Protein AF-A0A2H9QUA8-F1 (afdb_monomer)

Foldseek 3Di:
DDDDPDDDPDDDDADDDDPVVVVVQCVVQVVDPVSGDPNRDRDDPPDPVPPDDDDPVVVVVVVVWDPDPPDTPVVVVVVVVCCVVPVDPDDDDD

Secondary structure (DSSP, 8-state):
-PPPSS------------HHHHHHHHHHTTT-GGGS-GGG-SS--S-STT-PPPPHHHHHHHTT----SSS-HHHHHHHHHHHHHH--S-----

Sequence (94 aa):
MKAEAYRIKVVEPVKLTTKEERKKLIKKAGYNPFLLKAEDVYIDLLSDSGTGAMSQNQWAGMMLGDESYAGSKNFYNFESAVKDITGFKYVLPV

Radius of gyration: 19.86 Å; Cα contacts (8 Å, |Δi|>4): 40; chains: 1; bounding box: 39×36×51 Å

Structure (mmCIF, N/CA/C/O backbone):
data_AF-A0A2H9QUA8-F1
#
_entry.id   AF-A0A2H9QUA8-F1
#
loop_
_atom_site.group_PDB
_atom_site.id
_atom_site.type_symbol
_atom_site.label_atom_id
_atom_site.label_alt_id
_atom_site.label_comp_id
_atom_site.label_asym_id
_atom_site.label_entity_id
_atom_site.label_seq_id
_atom_site.pdbx_PDB_ins_code
_atom_site.Cartn_x
_atom_site.Cartn_y
_atom_site.Cartn_z
_atom_site.occupancy
_atom_site.B_iso_or_equiv
_atom_site.auth_seq_id
_atom_site.auth_comp_id
_atom_site.auth_asym_id
_atom_site.auth_atom_id
_atom_site.pdbx_PDB_model_num
ATOM 1 N N . MET A 1 1 ? -12.733 -23.207 -2.922 1.00 72.31 1 MET A N 1
ATOM 2 C CA . MET A 1 1 ? -11.773 -22.131 -2.588 1.00 72.31 1 MET A CA 1
ATOM 3 C C . MET A 1 1 ? -10.403 -22.541 -3.099 1.00 72.31 1 MET A C 1
ATOM 5 O O . MET A 1 1 ? -10.065 -23.709 -2.954 1.00 72.31 1 MET A O 1
ATOM 9 N N . LYS A 1 2 ? -9.665 -21.635 -3.747 1.00 93.12 2 LYS A N 1
ATOM 10 C CA . LYS A 1 2 ? -8.250 -21.851 -4.089 1.00 93.12 2 LYS A CA 1
ATOM 11 C C . LYS A 1 2 ? -7.400 -21.225 -2.986 1.00 93.12 2 LYS A C 1
ATOM 13 O O . LYS A 1 2 ? -7.795 -20.190 -2.462 1.00 93.12 2 LYS A O 1
ATOM 18 N N . ALA A 1 3 ? -6.284 -21.862 -2.649 1.00 96.38 3 ALA A N 1
ATOM 19 C CA . ALA A 1 3 ? -5.287 -21.264 -1.770 1.00 96.38 3 ALA A CA 1
ATOM 20 C C . ALA A 1 3 ? -4.630 -20.050 -2.447 1.00 96.38 3 ALA A C 1
ATOM 22 O O . ALA A 1 3 ? -4.613 -19.951 -3.681 1.00 96.38 3 ALA A O 1
ATOM 23 N N . GLU A 1 4 ? -4.083 -19.149 -1.642 1.00 97.38 4 GLU A N 1
ATOM 24 C CA . GLU A 1 4 ? -3.300 -18.009 -2.094 1.00 97.38 4 GLU A CA 1
ATOM 25 C C . GLU A 1 4 ? -2.084 -18.480 -2.905 1.00 97.38 4 GLU A C 1
ATOM 27 O O . GLU A 1 4 ? -1.371 -19.410 -2.525 1.00 97.38 4 GLU A O 1
ATOM 32 N N . ALA A 1 5 ? -1.806 -17.810 -4.025 1.00 97.44 5 ALA A N 1
ATOM 33 C CA . ALA A 1 5 ? -0.649 -18.104 -4.877 1.00 97.44 5 ALA A CA 1
ATOM 34 C C . ALA A 1 5 ? 0.660 -17.484 -4.337 1.00 97.44 5 ALA A C 1
ATOM 36 O O . ALA A 1 5 ? 1.550 -17.110 -5.099 1.00 97.44 5 ALA A O 1
ATOM 37 N N . TYR A 1 6 ? 0.766 -17.334 -3.017 1.00 97.12 6 TYR A N 1
ATOM 38 C CA . TYR A 1 6 ? 1.921 -16.804 -2.302 1.00 97.12 6 TYR A CA 1
ATOM 39 C C . TYR A 1 6 ? 1.929 -17.329 -0.861 1.00 97.12 6 TYR A C 1
ATOM 41 O O . TYR A 1 6 ? 0.950 -17.885 -0.372 1.00 97.12 6 TYR A O 1
ATOM 49 N N . ARG A 1 7 ? 3.050 -17.134 -0.163 1.00 97.56 7 ARG A N 1
ATOM 50 C CA . ARG A 1 7 ? 3.190 -17.423 1.270 1.00 97.56 7 ARG A CA 1
ATOM 51 C C . ARG A 1 7 ? 3.637 -16.174 2.017 1.00 97.56 7 ARG A C 1
ATOM 53 O O . ARG A 1 7 ? 4.357 -15.348 1.456 1.00 97.56 7 ARG A O 1
ATOM 60 N N . ILE A 1 8 ? 3.251 -16.069 3.283 1.00 98.50 8 ILE A N 1
ATOM 61 C CA . ILE A 1 8 ? 3.655 -14.968 4.163 1.00 98.50 8 ILE A CA 1
ATOM 62 C C . ILE A 1 8 ? 5.177 -15.019 4.370 1.00 98.50 8 ILE A C 1
ATOM 64 O O . ILE A 1 8 ? 5.726 -16.060 4.733 1.00 98.50 8 ILE A O 1
ATOM 68 N N . LYS A 1 9 ? 5.859 -13.896 4.121 1.00 98.38 9 LYS A N 1
ATOM 69 C CA . LYS A 1 9 ? 7.307 -13.732 4.352 1.00 98.38 9 LYS A CA 1
ATOM 70 C C . LYS A 1 9 ? 7.604 -12.928 5.620 1.00 98.38 9 LYS A C 1
ATOM 72 O O . LYS A 1 9 ? 8.545 -13.258 6.333 1.00 98.38 9 LYS A O 1
ATOM 77 N N . VAL A 1 10 ? 6.814 -11.886 5.866 1.00 97.88 10 VAL A N 1
ATOM 78 C CA . VAL A 1 10 ? 6.887 -10.970 7.012 1.00 97.88 10 VAL A CA 1
ATOM 79 C C . VAL A 1 10 ? 5.453 -10.692 7.468 1.00 97.88 10 VAL A C 1
ATOM 81 O O . VAL A 1 10 ? 4.539 -10.731 6.644 1.00 97.88 10 VAL A O 1
ATOM 84 N N . VAL A 1 11 ? 5.262 -10.439 8.763 1.00 98.19 11 VAL A N 1
ATOM 85 C CA . VAL A 1 11 ? 3.980 -10.034 9.356 1.00 98.19 11 VAL A CA 1
ATOM 86 C C . VAL A 1 1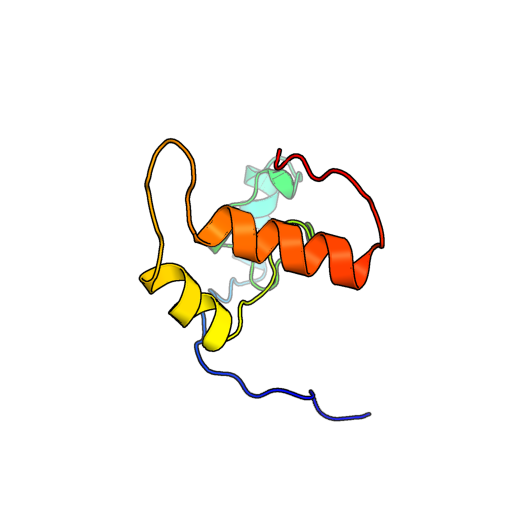1 ? 4.121 -8.679 10.039 1.00 98.19 11 VAL A C 1
ATOM 88 O O . VAL A 1 11 ? 5.177 -8.377 10.593 1.00 98.19 11 VAL A O 1
ATOM 91 N N . GLU A 1 12 ? 3.044 -7.899 10.035 1.00 98.00 12 GLU A N 1
ATOM 92 C CA . GLU A 1 12 ? 2.896 -6.699 10.857 1.00 98.00 12 GLU A CA 1
ATOM 93 C C . GLU A 1 12 ? 1.977 -7.027 12.049 1.00 98.00 12 GLU A C 1
ATOM 95 O O . GLU A 1 12 ? 0.872 -7.540 11.842 1.00 98.00 12 GLU A O 1
ATOM 100 N N . PRO A 1 13 ? 2.415 -6.817 13.304 1.00 96.94 13 PRO A N 1
ATOM 101 C CA . PRO A 1 13 ? 1.569 -7.048 14.469 1.00 96.94 13 PRO A CA 1
ATOM 102 C C . PRO A 1 13 ? 0.357 -6.112 14.491 1.00 96.94 13 PRO A C 1
ATOM 104 O O . PRO A 1 13 ? 0.494 -4.908 14.303 1.00 96.94 13 PRO A O 1
ATOM 107 N N . VAL A 1 14 ? -0.816 -6.654 14.823 1.00 96.75 14 VAL A N 1
ATOM 108 C CA . VAL A 1 14 ? -2.053 -5.877 14.998 1.00 96.75 14 VAL A CA 1
ATOM 109 C C . VAL A 1 14 ? -2.592 -6.010 16.418 1.00 96.75 14 VAL A C 1
ATOM 111 O O . VAL A 1 14 ? -2.461 -7.053 17.065 1.00 96.75 14 VAL A O 1
ATOM 114 N N . LYS A 1 15 ? -3.233 -4.949 16.910 1.00 95.00 15 LYS A N 1
ATOM 115 C CA . LYS A 1 15 ? -3.859 -4.916 18.235 1.00 95.00 15 LYS A CA 1
ATOM 116 C C . LYS A 1 15 ? -5.305 -5.399 18.153 1.00 95.00 15 LYS A C 1
ATOM 118 O O . LYS A 1 15 ? -6.120 -4.851 17.414 1.00 95.00 15 LYS A O 1
ATOM 123 N N . LEU A 1 16 ? -5.660 -6.380 18.980 1.00 96.56 16 LEU A N 1
ATOM 124 C CA . LEU A 1 16 ? -7.050 -6.802 19.134 1.00 96.56 16 LEU A CA 1
ATOM 125 C C . LEU A 1 16 ? -7.742 -5.947 20.203 1.00 96.56 16 LEU A C 1
ATOM 127 O O . LEU A 1 16 ? -7.633 -6.214 21.397 1.00 96.56 16 LEU A O 1
ATOM 131 N N . THR A 1 17 ? -8.467 -4.914 19.775 1.00 96.50 17 THR A N 1
ATOM 132 C CA . THR A 1 17 ? -9.286 -4.102 20.684 1.00 96.50 17 THR A CA 1
ATOM 133 C C . THR A 1 17 ? -10.535 -4.856 21.140 1.00 96.50 17 THR A C 1
ATOM 135 O O . THR A 1 17 ? -11.137 -5.648 20.407 1.00 96.50 17 THR A O 1
ATOM 138 N N . THR A 1 18 ? -10.989 -4.578 2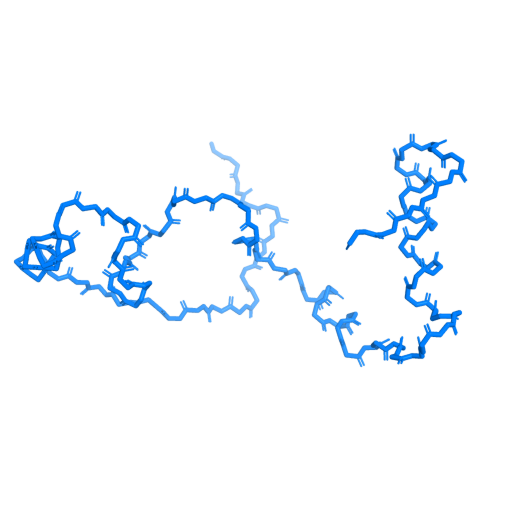2.355 1.00 98.31 18 THR A N 1
ATOM 139 C CA . THR A 1 18 ? -12.292 -5.017 22.858 1.00 98.31 18 THR A CA 1
ATOM 140 C C . THR A 1 18 ? -13.420 -4.178 22.255 1.00 98.31 18 THR A C 1
ATOM 142 O O . THR A 1 18 ? -13.231 -3.057 21.777 1.00 98.31 18 THR A O 1
ATOM 145 N N . LYS A 1 19 ? -14.652 -4.697 22.308 1.00 98.31 19 LYS A N 1
ATOM 146 C CA . LYS A 1 19 ? -15.841 -3.958 21.852 1.00 98.31 19 LYS A CA 1
ATOM 147 C C . LYS A 1 19 ? -16.021 -2.625 22.592 1.00 98.31 19 LYS A C 1
ATOM 149 O O . LYS A 1 19 ? -16.411 -1.639 21.971 1.00 98.31 19 LYS A O 1
ATOM 154 N N . GLU A 1 20 ? -15.736 -2.588 23.893 1.00 98.50 20 GLU A N 1
ATOM 155 C CA . GLU A 1 20 ? -15.893 -1.378 24.709 1.00 98.50 20 GLU A CA 1
ATOM 156 C C . GLU A 1 20 ? -14.831 -0.319 24.398 1.00 98.50 20 GLU A C 1
ATOM 158 O O . GLU A 1 20 ? -15.157 0.867 24.322 1.00 98.50 20 GLU A O 1
ATOM 163 N N . GLU A 1 21 ? -13.587 -0.722 24.131 1.00 98.38 21 GLU A N 1
ATOM 164 C CA . GLU A 1 21 ? -12.557 0.196 23.630 1.00 98.38 21 GLU A CA 1
ATOM 165 C C . GLU A 1 21 ? -12.967 0.794 22.287 1.00 98.38 21 GLU A C 1
ATOM 167 O O . GLU A 1 21 ? -12.969 2.017 22.146 1.00 98.38 21 GLU A O 1
ATOM 172 N N . ARG A 1 22 ? -13.423 -0.034 21.334 1.00 98.50 22 ARG A N 1
ATOM 173 C CA . ARG A 1 22 ? -13.873 0.455 20.020 1.00 98.50 22 ARG A CA 1
ATOM 174 C C . ARG A 1 22 ? -14.996 1.483 20.127 1.00 98.50 22 ARG A C 1
ATOM 176 O O . ARG A 1 22 ? -14.940 2.498 19.441 1.00 98.50 22 ARG A O 1
ATOM 183 N N . LYS A 1 23 ? -15.979 1.278 21.014 1.00 98.62 23 LYS A N 1
ATOM 184 C CA . LYS A 1 23 ? -17.054 2.259 21.269 1.00 98.62 23 LYS A CA 1
ATOM 185 C C . LYS A 1 23 ? -16.513 3.605 21.763 1.00 98.62 23 LYS A C 1
ATOM 187 O O . LYS A 1 23 ? -16.977 4.652 21.315 1.00 98.62 23 LYS A O 1
ATOM 192 N N . LYS A 1 24 ? -15.544 3.597 22.686 1.00 98.69 24 LYS A N 1
ATOM 193 C CA . LYS A 1 24 ? -14.917 4.829 23.199 1.00 98.69 24 LYS A CA 1
ATOM 194 C C . LYS A 1 24 ? -14.116 5.538 22.109 1.00 98.69 24 LYS A C 1
ATOM 196 O O . LYS A 1 24 ? -14.230 6.753 21.970 1.00 98.69 24 LYS A O 1
ATOM 201 N N . LEU A 1 25 ? -13.351 4.776 21.330 1.00 98.44 25 LEU A N 1
ATOM 202 C CA . LEU A 1 25 ? -12.517 5.281 20.242 1.00 98.44 25 LEU A CA 1
ATOM 203 C C . LEU A 1 25 ? -13.357 5.933 19.141 1.00 98.44 25 LEU A C 1
ATOM 205 O O . LEU A 1 25 ? -13.109 7.088 18.805 1.00 98.44 25 LEU A O 1
ATOM 209 N N . ILE A 1 26 ? -14.403 5.260 18.650 1.00 98.56 26 ILE A N 1
ATOM 210 C CA . ILE A 1 26 ? -15.251 5.820 17.587 1.00 98.56 26 ILE A CA 1
ATOM 211 C C . ILE A 1 26 ? -16.027 7.053 18.061 1.00 98.56 26 ILE A C 1
ATOM 213 O O . ILE A 1 26 ? -16.163 8.016 17.314 1.00 98.56 26 ILE A O 1
ATOM 217 N N . LYS A 1 27 ? -16.460 7.085 19.330 1.00 98.69 27 LYS A N 1
ATOM 218 C CA . LYS A 1 27 ? -17.080 8.279 19.920 1.00 98.69 27 LYS A CA 1
ATOM 219 C C . LYS A 1 27 ? -16.088 9.444 20.000 1.00 98.69 27 LYS A C 1
ATOM 221 O O . LYS A 1 27 ? -16.453 10.568 19.670 1.00 98.69 27 LYS A O 1
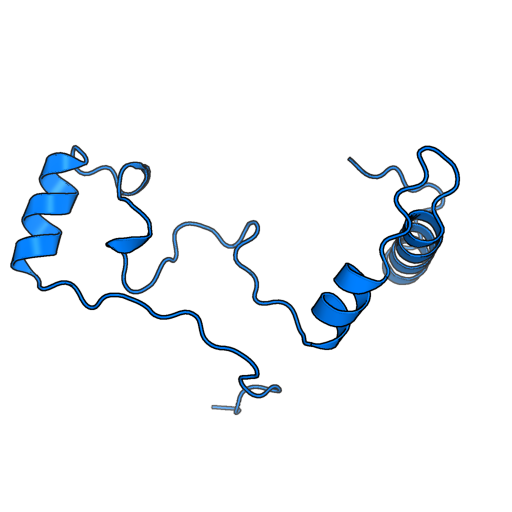ATOM 226 N N . LYS A 1 28 ? -14.838 9.187 20.410 1.00 98.50 28 LYS A N 1
ATOM 227 C CA . LYS A 1 28 ? -13.764 10.197 20.444 1.00 98.50 28 LYS A CA 1
ATOM 228 C C . LYS A 1 28 ? -13.423 10.719 19.044 1.00 98.50 28 LYS A C 1
ATOM 230 O O . LYS A 1 28 ? -13.155 11.904 18.902 1.00 98.50 28 LYS A O 1
ATOM 235 N N . ALA A 1 29 ? -13.490 9.861 18.030 1.00 98.50 29 ALA A N 1
ATOM 236 C CA . ALA A 1 29 ? -13.310 10.214 16.623 1.00 98.50 29 ALA A CA 1
ATOM 237 C C . ALA A 1 29 ? -14.528 10.934 16.003 1.00 98.50 29 ALA A C 1
ATOM 239 O O . ALA A 1 29 ? -14.592 11.100 14.788 1.00 98.50 29 ALA A O 1
ATOM 240 N N . GLY A 1 30 ? -15.533 11.324 16.799 1.00 98.56 30 GLY A N 1
ATOM 241 C CA . GLY A 1 30 ? -16.736 11.987 16.286 1.00 98.56 30 GLY A CA 1
ATOM 242 C C . GLY A 1 30 ? -17.551 11.105 15.337 1.00 98.56 30 GLY A C 1
ATOM 243 O O . GLY A 1 30 ? -18.200 11.617 14.433 1.00 98.56 30 GLY A O 1
ATOM 244 N N . TYR A 1 31 ? -17.487 9.784 15.519 1.00 98.44 31 TYR A N 1
ATOM 245 C CA . TYR A 1 31 ? -18.077 8.776 14.637 1.00 98.44 31 TYR A CA 1
ATOM 246 C C . TYR A 1 31 ? -17.573 8.807 13.187 1.00 98.44 31 TYR A C 1
ATOM 248 O O . TYR A 1 31 ? -18.209 8.227 12.310 1.00 98.44 31 TYR A O 1
ATOM 256 N N . ASN A 1 32 ? -16.410 9.416 12.940 1.00 98.56 32 ASN A N 1
ATOM 257 C CA . ASN A 1 32 ? -15.745 9.404 11.644 1.00 98.56 32 ASN A CA 1
ATOM 258 C C . ASN A 1 32 ? -14.534 8.446 11.666 1.00 98.56 32 ASN A C 1
ATOM 260 O O . ASN A 1 32 ? -13.528 8.766 12.303 1.00 98.56 32 ASN A O 1
ATOM 264 N N . PRO A 1 33 ? -14.581 7.295 10.964 1.00 97.62 33 PRO A N 1
ATOM 265 C CA . PRO A 1 33 ? -13.466 6.350 10.903 1.00 97.62 33 PRO A CA 1
ATOM 266 C C . PRO A 1 33 ? -12.158 6.935 10.359 1.00 97.62 33 PRO A C 1
ATOM 268 O O . PRO A 1 33 ? -11.100 6.484 10.782 1.00 97.62 33 PRO A O 1
ATOM 271 N N . PHE A 1 34 ? -12.202 7.976 9.514 1.00 98.31 34 PHE A N 1
ATOM 272 C CA . PHE A 1 34 ? -10.991 8.676 9.047 1.00 98.31 34 PHE A CA 1
ATOM 273 C C . PHE A 1 34 ? -10.172 9.302 10.181 1.00 98.31 34 PHE A C 1
ATOM 275 O O . PHE A 1 34 ? -8.996 9.599 10.001 1.00 98.31 34 PHE A O 1
ATOM 282 N N . LEU A 1 35 ? -10.793 9.539 11.339 1.00 98.38 35 LEU A N 1
ATOM 283 C CA . LEU A 1 35 ? -10.143 10.124 12.510 1.00 98.38 35 LEU A CA 1
ATOM 284 C C . LEU A 1 35 ? -9.713 9.064 13.536 1.00 98.38 35 LEU A C 1
ATOM 286 O O . LEU A 1 35 ? -9.232 9.417 14.617 1.00 98.38 35 LEU A O 1
ATOM 290 N N . LEU A 1 36 ? -9.894 7.771 13.238 1.00 98.31 36 LEU A N 1
ATOM 291 C CA . LEU A 1 36 ? -9.325 6.695 14.044 1.00 98.31 36 LEU A CA 1
ATOM 292 C C . LEU A 1 36 ? -7.819 6.602 13.806 1.00 98.31 36 LEU A C 1
ATOM 294 O O . LEU A 1 36 ? -7.318 6.834 12.710 1.00 98.31 36 LEU A O 1
ATOM 298 N N . LYS A 1 37 ? -7.090 6.217 14.850 1.00 97.75 37 LYS A N 1
ATOM 299 C CA . LYS A 1 37 ? -5.684 5.854 14.709 1.00 97.75 37 LYS A CA 1
ATOM 300 C C . LYS A 1 37 ? -5.569 4.441 14.144 1.00 97.75 37 LYS A C 1
ATOM 302 O O . LYS A 1 37 ? -6.280 3.552 14.610 1.00 97.75 37 LYS A O 1
ATOM 307 N N . ALA A 1 38 ? -4.619 4.222 13.236 1.00 96.88 38 ALA A N 1
ATOM 308 C CA . ALA A 1 38 ? -4.367 2.908 12.640 1.00 96.88 38 ALA A CA 1
ATOM 309 C C . ALA A 1 38 ? -4.071 1.818 13.693 1.00 96.88 38 ALA A C 1
ATOM 311 O O . ALA A 1 38 ? -4.612 0.723 13.606 1.00 96.88 38 ALA A O 1
ATOM 312 N N . GLU A 1 39 ? -3.313 2.142 14.752 1.00 97.12 39 GLU A N 1
ATOM 313 C CA . GLU A 1 39 ? -2.969 1.207 15.845 1.00 97.12 39 GLU A CA 1
ATOM 314 C C . GLU A 1 39 ? -4.182 0.625 16.600 1.00 97.12 39 GLU A C 1
ATOM 316 O O . GLU A 1 39 ? -4.062 -0.378 17.304 1.00 97.12 39 GLU A O 1
ATOM 321 N N . ASP A 1 40 ? -5.352 1.258 16.479 1.00 97.62 40 ASP A N 1
ATOM 322 C CA . ASP A 1 40 ? -6.591 0.838 17.131 1.00 97.62 40 ASP A CA 1
ATOM 323 C C . ASP A 1 40 ? -7.553 0.085 16.183 1.00 97.62 40 ASP A C 1
ATOM 325 O O . ASP A 1 40 ? -8.614 -0.388 16.619 1.00 97.62 40 ASP A O 1
ATOM 329 N N . VAL A 1 41 ? -7.195 -0.047 14.901 1.00 97.62 41 VAL A N 1
ATOM 330 C CA . VAL A 1 41 ? -7.962 -0.750 13.865 1.00 97.62 41 VAL A CA 1
ATOM 331 C C . VAL A 1 41 ? -7.386 -2.156 13.675 1.00 97.62 41 VAL A C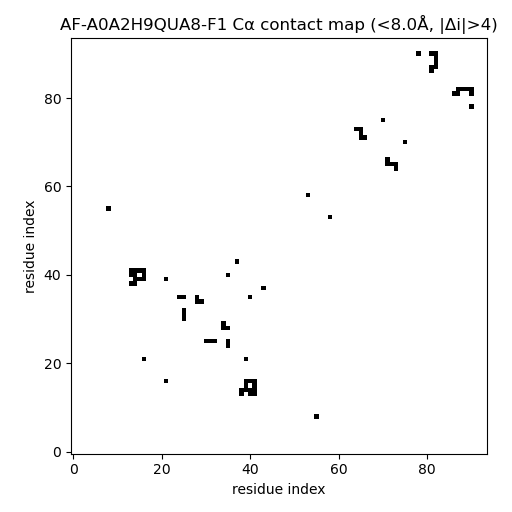 1
ATOM 333 O O . VAL A 1 41 ? -6.205 -2.330 13.408 1.00 97.62 41 VAL A O 1
ATOM 336 N N . TYR A 1 42 ? -8.226 -3.185 13.825 1.00 98.06 42 TYR A N 1
ATOM 337 C CA . TYR A 1 42 ? -7.779 -4.582 13.715 1.00 98.06 42 TYR A CA 1
ATOM 338 C C . TYR A 1 42 ? -7.620 -5.047 12.258 1.00 98.06 42 TYR A C 1
ATOM 340 O O . TYR A 1 42 ? -6.652 -5.720 11.923 1.00 98.06 42 TYR A O 1
ATOM 348 N N . ILE A 1 43 ? -8.582 -4.692 11.403 1.00 98.12 43 ILE A N 1
ATOM 349 C CA . ILE A 1 43 ? -8.550 -4.929 9.957 1.00 98.12 43 ILE A CA 1
ATOM 350 C C . ILE A 1 43 ? -8.924 -3.602 9.309 1.00 98.12 43 ILE A C 1
ATOM 352 O O . ILE A 1 43 ? -10.050 -3.133 9.496 1.00 98.12 43 ILE A O 1
ATOM 356 N N . ASP A 1 44 ? -7.978 -2.996 8.598 1.00 97.88 44 ASP A N 1
ATOM 357 C CA . ASP A 1 44 ? -8.194 -1.734 7.901 1.00 97.88 44 ASP A CA 1
ATOM 358 C C . ASP A 1 44 ? -8.607 -1.997 6.449 1.00 97.88 44 ASP A C 1
ATOM 360 O O . ASP A 1 44 ? -7.871 -2.606 5.676 1.00 97.88 44 ASP A O 1
ATOM 364 N N . LEU A 1 45 ? -9.822 -1.569 6.109 1.00 98.19 45 LEU A N 1
ATOM 365 C CA . LEU A 1 45 ? -10.413 -1.670 4.773 1.00 98.19 45 LEU A CA 1
ATOM 366 C C . LEU A 1 45 ? -10.784 -0.281 4.235 1.00 98.19 45 LEU A C 1
ATOM 368 O O . LEU A 1 45 ? -11.670 -0.168 3.388 1.00 98.19 45 LEU A O 1
ATOM 372 N N . LEU A 1 46 ? -10.175 0.784 4.769 1.00 98.19 46 LEU A N 1
ATOM 373 C CA . LEU A 1 46 ? -10.517 2.158 4.410 1.00 98.19 46 LEU A CA 1
ATOM 374 C C . LEU A 1 46 ? -10.171 2.474 2.948 1.00 98.19 46 LEU A C 1
ATOM 376 O O . LEU A 1 46 ? -10.926 3.181 2.284 1.00 98.19 46 LEU A O 1
ATOM 380 N N . SER A 1 47 ? -9.045 1.957 2.448 1.00 97.62 47 SER A N 1
ATOM 381 C CA . SER A 1 47 ? -8.605 2.125 1.061 1.00 97.62 47 SER A CA 1
ATOM 382 C C . SER A 1 47 ? -7.616 1.032 0.641 1.00 97.62 47 SER A C 1
ATOM 384 O O . SER A 1 47 ? -6.883 0.482 1.463 1.00 97.62 47 SER A O 1
ATOM 386 N N . ASP A 1 48 ? -7.570 0.750 -0.657 1.00 97.94 48 ASP A N 1
ATOM 387 C CA . ASP A 1 48 ? -6.557 -0.058 -1.342 1.00 97.94 48 ASP A CA 1
ATOM 388 C C . ASP A 1 48 ? -5.356 0.775 -1.847 1.00 97.94 48 ASP A C 1
ATOM 390 O O . ASP A 1 48 ? -4.365 0.231 -2.339 1.00 97.94 48 ASP A O 1
ATOM 394 N N . SER A 1 49 ? -5.411 2.104 -1.712 1.00 97.00 49 SER A N 1
ATOM 395 C CA . SER A 1 49 ? -4.367 3.019 -2.172 1.00 97.00 49 SER A CA 1
ATOM 396 C C . SER A 1 49 ? -3.160 3.013 -1.232 1.00 97.00 49 SER A C 1
ATOM 398 O O . SER A 1 49 ? -3.166 3.660 -0.187 1.00 97.00 49 SER A O 1
ATOM 400 N N . GLY A 1 50 ? -2.089 2.324 -1.633 1.00 96.19 50 GLY A N 1
ATOM 401 C CA . GLY A 1 50 ? -0.821 2.290 -0.892 1.00 96.19 50 GLY A CA 1
ATOM 402 C C . GLY A 1 50 ? -0.783 1.299 0.277 1.00 96.19 50 GLY A C 1
ATOM 403 O O . GLY A 1 50 ? 0.201 1.262 1.006 1.00 96.19 50 GLY A O 1
ATOM 404 N N . THR A 1 51 ? -1.814 0.468 0.441 1.00 97.56 51 THR A N 1
ATOM 405 C CA . THR A 1 51 ? -1.937 -0.531 1.521 1.00 97.56 51 THR A CA 1
ATOM 406 C C . THR A 1 51 ? -1.547 -1.951 1.082 1.00 97.56 51 THR A C 1
ATOM 408 O O . THR A 1 51 ? -1.770 -2.926 1.799 1.00 97.56 51 THR A O 1
ATOM 411 N N . GLY A 1 52 ? -0.947 -2.094 -0.106 1.00 97.19 52 GLY A N 1
ATOM 412 C CA . GLY A 1 52 ? -0.500 -3.380 -0.643 1.00 97.19 52 GLY A CA 1
ATOM 413 C C . GLY A 1 52 ? 0.764 -3.918 0.040 1.00 97.19 52 GLY A C 1
ATOM 414 O O . GLY A 1 52 ? 1.735 -3.193 0.245 1.00 97.19 52 GLY A O 1
ATOM 415 N N . ALA A 1 53 ? 0.795 -5.223 0.323 1.00 98.25 53 ALA A N 1
ATOM 416 C CA . ALA A 1 53 ? 1.996 -5.896 0.813 1.00 98.25 53 ALA A CA 1
ATOM 417 C C . ALA A 1 53 ? 2.977 -6.185 -0.338 1.00 98.25 53 ALA A C 1
ATOM 419 O O . ALA A 1 53 ? 2.664 -6.925 -1.272 1.00 98.25 53 ALA A O 1
ATOM 420 N N . MET A 1 54 ? 4.188 -5.630 -0.259 1.00 98.50 54 MET A N 1
ATOM 421 C CA . MET A 1 54 ? 5.248 -5.882 -1.238 1.00 98.50 54 MET A CA 1
ATOM 422 C C . MET A 1 54 ? 5.878 -7.273 -1.078 1.00 98.50 54 MET A C 1
ATOM 424 O O . MET A 1 54 ? 6.088 -7.775 0.026 1.00 98.50 54 MET A O 1
ATOM 428 N N . SER A 1 55 ? 6.257 -7.879 -2.201 1.00 98.44 55 SER A N 1
ATOM 429 C CA . SER A 1 55 ? 7.023 -9.127 -2.250 1.00 98.44 55 SER A CA 1
ATOM 430 C C . SER A 1 55 ? 8.472 -8.946 -1.777 1.00 98.44 55 SER A C 1
ATOM 432 O O . SER A 1 55 ? 9.016 -7.841 -1.753 1.00 98.44 55 SER A O 1
ATOM 434 N N . GLN A 1 56 ? 9.156 -10.059 -1.486 1.00 98.31 56 GLN A N 1
ATOM 435 C CA . GLN A 1 56 ? 10.587 -10.032 -1.149 1.00 98.31 56 GLN A CA 1
ATOM 436 C C . GLN A 1 56 ? 11.463 -9.428 -2.266 1.00 98.31 56 GLN A C 1
ATOM 438 O O . GLN A 1 56 ? 12.489 -8.827 -1.967 1.00 98.31 56 GLN A O 1
ATOM 443 N N . ASN A 1 57 ? 11.062 -9.558 -3.538 1.00 98.38 57 ASN A N 1
ATOM 444 C CA . ASN A 1 57 ? 11.816 -9.011 -4.670 1.00 98.38 57 ASN A CA 1
ATOM 445 C C . ASN A 1 57 ? 11.687 -7.485 -4.740 1.00 98.38 57 ASN A C 1
ATOM 447 O O . ASN A 1 57 ? 12.660 -6.802 -5.040 1.00 98.38 57 ASN A O 1
ATOM 451 N N . GLN A 1 58 ? 10.507 -6.947 -4.417 1.00 98.38 58 GLN A N 1
ATOM 452 C CA . GLN A 1 58 ? 10.305 -5.500 -4.312 1.00 98.38 58 GLN A CA 1
ATOM 453 C C . GLN A 1 58 ? 11.122 -4.922 -3.152 1.00 98.38 58 GLN A C 1
ATOM 455 O O . GLN A 1 58 ? 11.840 -3.949 -3.351 1.00 98.38 58 GLN A O 1
ATOM 460 N N . TRP A 1 59 ? 11.119 -5.575 -1.983 1.00 98.38 59 TRP A N 1
ATOM 461 C CA . TRP A 1 59 ? 11.990 -5.193 -0.863 1.00 98.38 59 TRP A CA 1
ATOM 462 C C . TRP A 1 59 ? 13.485 -5.266 -1.205 1.00 98.38 59 TRP A C 1
ATOM 464 O O . TRP A 1 59 ? 14.243 -4.400 -0.780 1.00 98.38 59 TRP A O 1
ATOM 474 N N . ALA A 1 60 ? 13.923 -6.249 -1.999 1.00 98.31 60 ALA A N 1
ATOM 475 C CA . ALA A 1 60 ? 15.296 -6.284 -2.506 1.00 98.31 60 ALA A CA 1
ATOM 476 C C . ALA A 1 60 ? 15.587 -5.099 -3.443 1.00 98.31 60 ALA A C 1
ATOM 478 O O . ALA A 1 60 ? 16.638 -4.476 -3.328 1.00 98.31 60 ALA A O 1
ATOM 479 N N . GLY A 1 61 ? 14.639 -4.748 -4.318 1.00 98.00 61 GLY A N 1
ATOM 480 C CA . GLY A 1 61 ? 14.725 -3.5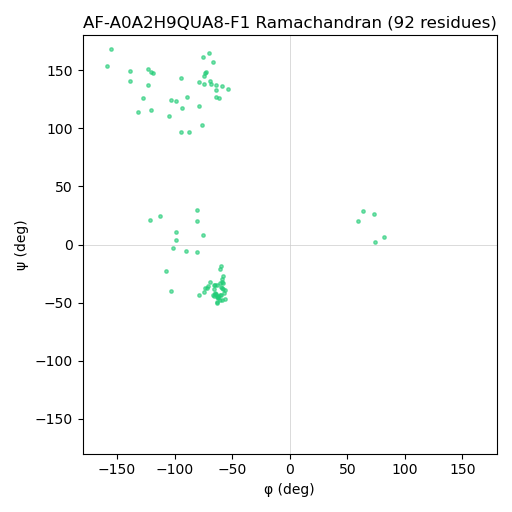71 -5.185 1.00 98.00 61 GLY A CA 1
ATOM 481 C C . GLY A 1 61 ? 14.869 -2.259 -4.409 1.00 98.00 61 GLY A C 1
ATOM 482 O O . GLY A 1 61 ? 15.664 -1.414 -4.810 1.00 98.00 61 GLY A O 1
ATOM 483 N N . MET A 1 62 ? 14.190 -2.125 -3.263 1.00 97.69 62 MET A N 1
ATOM 484 C CA . MET A 1 62 ? 14.329 -0.960 -2.375 1.00 97.69 62 MET A CA 1
ATOM 485 C C . MET A 1 62 ? 15.769 -0.755 -1.880 1.00 97.69 62 MET A C 1
ATOM 487 O O . MET A 1 62 ? 16.185 0.377 -1.672 1.00 97.69 62 MET A O 1
ATOM 491 N N . MET A 1 63 ? 16.546 -1.828 -1.696 1.00 97.94 63 MET A N 1
ATOM 492 C CA . MET A 1 63 ? 17.943 -1.740 -1.235 1.00 97.94 63 MET A CA 1
ATOM 493 C C . MET A 1 63 ? 18.930 -1.391 -2.361 1.00 97.94 63 MET A C 1
ATOM 495 O O . MET A 1 63 ? 20.115 -1.196 -2.103 1.00 9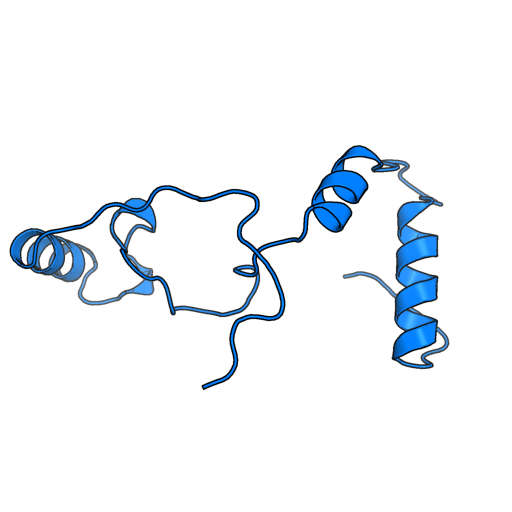7.94 63 MET A O 1
ATOM 499 N N . LEU A 1 64 ? 18.457 -1.341 -3.609 1.00 97.88 64 LEU A N 1
ATOM 500 C CA . LEU A 1 64 ? 19.248 -1.083 -4.816 1.00 97.88 64 LEU A CA 1
ATOM 501 C C . LEU A 1 64 ? 18.883 0.267 -5.460 1.00 97.88 64 LEU A C 1
ATOM 503 O O . LEU A 1 64 ? 19.045 0.435 -6.670 1.00 97.88 64 LEU A O 1
ATOM 507 N N . GLY A 1 65 ? 18.344 1.203 -4.674 1.00 97.62 65 GLY A N 1
ATOM 508 C CA . GLY A 1 65 ? 17.992 2.545 -5.134 1.00 97.62 65 GLY A CA 1
ATOM 509 C C . GLY A 1 65 ? 19.210 3.327 -5.635 1.00 97.62 65 GLY A C 1
ATOM 510 O O . GLY A 1 65 ? 20.216 3.462 -4.941 1.00 97.62 65 GLY A O 1
ATOM 511 N N . ASP A 1 66 ? 19.116 3.833 -6.860 1.00 98.06 66 ASP A N 1
ATOM 512 C CA . ASP A 1 66 ? 19.991 4.838 -7.451 1.00 98.06 66 ASP A CA 1
ATOM 513 C C . ASP A 1 66 ? 19.353 6.214 -7.245 1.00 98.06 66 ASP A C 1
ATOM 515 O O . ASP A 1 66 ? 18.488 6.645 -8.013 1.00 98.06 66 ASP A O 1
ATOM 519 N N . GLU A 1 67 ? 19.811 6.889 -6.193 1.00 97.50 67 GLU A N 1
ATOM 520 C CA . GLU A 1 67 ? 19.329 8.196 -5.727 1.00 97.50 67 GLU A CA 1
ATOM 521 C C . GLU A 1 67 ? 19.917 9.379 -6.524 1.00 97.50 67 GLU A C 1
ATOM 523 O O . GLU A 1 67 ? 19.964 10.519 -6.055 1.00 97.50 67 GLU A O 1
ATOM 528 N N . SER A 1 68 ? 20.419 9.122 -7.734 1.00 98.00 68 SER A N 1
ATOM 529 C CA . SER A 1 68 ? 20.921 10.163 -8.629 1.00 98.00 68 SER A CA 1
ATOM 530 C C . SER A 1 68 ? 19.800 11.110 -9.063 1.00 98.00 68 SER A C 1
ATOM 532 O O . SER A 1 68 ? 18.752 10.680 -9.541 1.00 98.00 68 SER A O 1
ATOM 534 N N . TYR A 1 69 ? 20.059 12.419 -8.986 1.00 97.12 69 TYR A N 1
ATOM 535 C CA . TYR A 1 69 ? 19.082 13.467 -9.315 1.00 97.12 69 TYR A CA 1
ATOM 536 C C . TYR A 1 69 ? 18.579 13.419 -10.770 1.00 97.12 69 TYR A C 1
ATOM 538 O O . TYR A 1 69 ? 17.431 13.751 -11.050 1.00 97.12 69 TYR A O 1
ATOM 546 N N . ALA A 1 70 ? 19.433 13.007 -11.709 1.00 97.25 70 ALA A N 1
ATOM 547 C CA . ALA A 1 70 ? 19.083 12.852 -13.115 1.00 97.25 70 ALA A CA 1
ATOM 548 C C . ALA A 1 70 ? 19.714 11.578 -13.682 1.00 97.25 70 ALA A C 1
ATOM 550 O O . A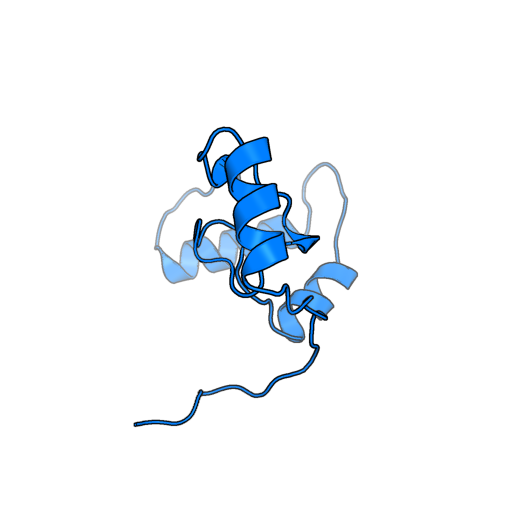LA A 1 70 ? 20.858 11.253 -13.374 1.00 97.25 70 ALA A O 1
ATOM 551 N N . GLY A 1 71 ? 18.966 10.872 -14.534 1.00 96.50 71 GLY A N 1
ATOM 552 C CA . GLY A 1 71 ? 19.448 9.656 -15.190 1.00 96.50 71 GLY A CA 1
ATOM 553 C C . GLY A 1 71 ? 19.544 8.430 -14.276 1.00 96.50 71 GLY A C 1
ATOM 554 O O . GLY A 1 71 ? 20.350 7.548 -14.563 1.00 96.50 71 GLY A O 1
ATOM 555 N N . SER A 1 72 ? 18.736 8.363 -13.209 1.00 98.06 72 SER A N 1
ATOM 556 C CA . SER A 1 72 ? 18.670 7.198 -12.315 1.00 98.06 72 SER A CA 1
ATOM 557 C C . SER A 1 72 ? 18.399 5.907 -13.092 1.00 98.06 72 SER A C 1
ATOM 559 O O . SER A 1 72 ? 17.477 5.828 -13.914 1.00 98.06 72 SER A O 1
ATOM 561 N N . LYS A 1 73 ? 19.163 4.856 -12.788 1.00 97.62 73 LYS A N 1
ATOM 562 C CA . LYS A 1 73 ? 18.946 3.511 -13.344 1.00 97.62 73 LYS A CA 1
ATOM 563 C C . LYS A 1 73 ? 17.545 2.980 -13.035 1.00 97.62 73 LYS A C 1
ATOM 565 O O . LYS A 1 73 ? 16.967 2.275 -13.863 1.00 97.62 73 LYS A O 1
ATOM 570 N N . ASN A 1 74 ? 16.971 3.324 -11.879 1.00 97.81 74 ASN A N 1
ATOM 571 C CA . ASN A 1 74 ? 15.635 2.859 -11.497 1.00 97.81 74 ASN A CA 1
ATOM 572 C C . ASN A 1 74 ? 14.537 3.493 -12.358 1.00 97.81 74 ASN A C 1
ATOM 574 O O . ASN A 1 74 ? 13.562 2.807 -12.664 1.00 97.81 74 ASN A O 1
ATOM 578 N N . PHE A 1 75 ? 14.709 4.742 -12.813 1.00 98.06 75 PHE A N 1
ATOM 579 C CA . PHE A 1 75 ? 13.768 5.368 -13.748 1.00 98.06 75 PHE A CA 1
ATOM 580 C C . PHE A 1 75 ? 13.709 4.609 -15.077 1.00 98.06 75 PHE A C 1
ATOM 582 O O . PHE A 1 75 ? 12.619 4.296 -15.541 1.00 98.06 75 PHE A O 1
ATOM 589 N N . TYR A 1 76 ? 14.853 4.247 -15.662 1.00 98.19 76 TYR A N 1
ATOM 590 C CA . TYR A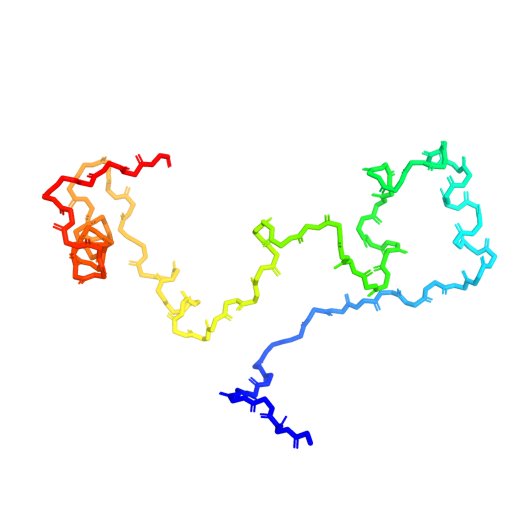 1 76 ? 14.866 3.500 -16.925 1.00 98.19 76 TYR A CA 1
ATOM 591 C C . TYR A 1 76 ? 14.258 2.096 -16.788 1.00 98.19 76 TYR A C 1
ATOM 593 O O . TYR A 1 76 ? 13.560 1.636 -17.692 1.00 98.19 76 TYR A O 1
ATOM 601 N N . ASN A 1 77 ? 14.452 1.431 -15.641 1.00 97.94 77 ASN A N 1
ATOM 602 C CA . ASN A 1 77 ? 13.773 0.165 -15.344 1.00 97.94 77 ASN A CA 1
ATOM 603 C C . ASN A 1 77 ? 12.246 0.342 -15.270 1.00 97.94 77 ASN A C 1
ATOM 605 O O . ASN A 1 77 ? 11.507 -0.455 -15.849 1.00 97.94 77 ASN A O 1
ATOM 609 N N . PHE A 1 78 ? 11.775 1.389 -14.587 1.00 97.88 78 PHE A N 1
ATOM 610 C CA . PHE A 1 78 ? 10.354 1.732 -14.500 1.00 97.88 78 PHE A CA 1
ATOM 611 C C . PHE A 1 78 ? 9.764 2.083 -15.870 1.00 97.88 78 PHE A C 1
ATOM 613 O O . PHE A 1 78 ? 8.745 1.518 -16.261 1.00 97.88 78 PHE A O 1
ATOM 620 N N . GLU A 1 79 ? 10.422 2.966 -16.622 1.00 98.25 79 GLU A N 1
ATOM 621 C CA . GLU A 1 79 ? 10.002 3.369 -17.963 1.00 98.25 79 GLU A CA 1
ATOM 622 C C . GLU A 1 79 ? 9.864 2.148 -18.879 1.00 98.25 79 GLU A C 1
ATOM 624 O O . GLU A 1 79 ? 8.841 2.001 -19.546 1.00 98.25 79 GLU A O 1
ATOM 629 N N . SER A 1 80 ? 10.859 1.257 -18.881 1.00 98.38 80 SER A N 1
ATOM 630 C CA . SER A 1 80 ? 10.840 0.027 -19.677 1.00 98.38 80 SER A CA 1
ATOM 631 C C . SER A 1 80 ? 9.640 -0.859 -19.331 1.00 98.38 80 SER A C 1
ATOM 633 O O . SER A 1 80 ? 8.896 -1.260 -20.224 1.00 98.38 80 SER A O 1
ATOM 635 N N . ALA A 1 81 ? 9.388 -1.096 -18.039 1.00 98.12 81 ALA A N 1
ATOM 636 C CA . ALA A 1 81 ? 8.258 -1.909 -17.589 1.00 98.12 81 ALA A CA 1
ATOM 637 C C . ALA A 1 81 ? 6.901 -1.284 -17.951 1.00 98.12 81 ALA A C 1
ATOM 639 O O . ALA A 1 81 ? 6.001 -1.979 -18.419 1.00 98.12 81 ALA A O 1
ATOM 640 N N . VAL A 1 82 ? 6.741 0.033 -17.780 1.00 98.12 82 VAL A N 1
ATOM 641 C CA . VAL A 1 82 ? 5.506 0.731 -18.168 1.00 98.12 82 VAL A CA 1
ATOM 642 C C . VAL A 1 82 ? 5.285 0.626 -19.673 1.00 98.12 82 VAL A C 1
ATOM 644 O O . VAL A 1 82 ? 4.170 0.329 -20.10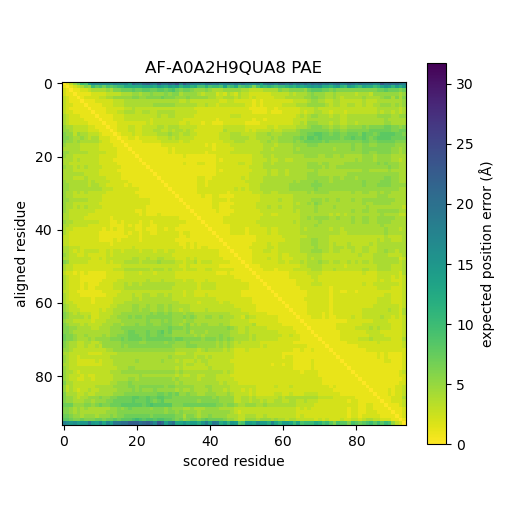1 1.00 98.12 82 VAL A O 1
ATOM 647 N N . LYS A 1 83 ? 6.327 0.832 -20.482 1.00 98.38 83 LYS A N 1
ATOM 648 C CA . LYS A 1 83 ? 6.257 0.698 -21.943 1.00 98.38 83 LYS A CA 1
ATOM 649 C C . LYS A 1 83 ? 5.876 -0.715 -22.374 1.00 98.38 83 LYS A C 1
ATOM 651 O O . LYS A 1 83 ? 5.025 -0.848 -23.245 1.00 98.38 83 LYS A O 1
ATOM 656 N N . ASP A 1 84 ? 6.453 -1.738 -21.749 1.00 98.56 84 ASP A N 1
ATOM 657 C CA . ASP A 1 84 ? 6.151 -3.148 -22.026 1.00 98.56 84 ASP A CA 1
ATOM 658 C C . ASP A 1 84 ? 4.688 -3.500 -21.711 1.00 98.56 84 ASP A C 1
ATOM 660 O O . ASP A 1 84 ? 3.989 -4.089 -22.532 1.00 98.56 84 ASP A O 1
ATOM 664 N N . ILE A 1 85 ? 4.184 -3.057 -20.556 1.00 98.44 85 ILE A N 1
ATOM 665 C CA . ILE A 1 85 ? 2.820 -3.367 -20.105 1.00 98.44 85 ILE A CA 1
ATOM 666 C C . ILE A 1 85 ? 1.763 -2.569 -20.877 1.00 98.44 85 ILE A C 1
ATOM 668 O O . ILE A 1 85 ? 0.684 -3.083 -21.173 1.00 98.44 85 ILE A O 1
ATOM 672 N N . THR A 1 86 ? 2.030 -1.291 -21.149 1.00 98.06 86 THR A N 1
ATOM 673 C CA . THR A 1 86 ? 1.003 -0.345 -21.621 1.00 98.06 86 THR A CA 1
ATOM 674 C C . THR A 1 86 ? 1.138 0.042 -23.091 1.00 98.06 86 THR A C 1
ATOM 676 O O . THR A 1 86 ? 0.167 0.497 -23.689 1.00 98.06 86 THR A O 1
ATOM 679 N N . GLY A 1 87 ? 2.328 -0.091 -23.683 1.00 97.75 87 GLY A N 1
ATOM 680 C CA . GLY A 1 87 ? 2.626 0.340 -25.051 1.00 97.75 87 GLY A CA 1
ATOM 681 C C . GLY A 1 87 ? 2.770 1.857 -25.246 1.00 97.75 87 GLY A C 1
ATOM 682 O O . GLY A 1 87 ? 2.984 2.305 -26.375 1.00 97.75 87 GLY A O 1
ATOM 683 N N . PHE A 1 88 ? 2.664 2.678 -24.194 1.00 98.06 88 PHE A N 1
ATOM 684 C CA . PHE A 1 88 ? 2.790 4.133 -24.334 1.00 98.06 88 PHE A CA 1
ATOM 685 C C . PHE A 1 88 ? 4.214 4.560 -24.692 1.00 98.06 88 PHE A C 1
ATOM 687 O O . PHE A 1 88 ? 5.188 4.087 -24.125 1.00 98.06 88 PHE A O 1
ATOM 694 N N . LYS A 1 89 ? 4.355 5.520 -25.613 1.00 97.50 89 LYS A N 1
ATOM 695 C CA . LYS A 1 89 ? 5.674 5.967 -26.093 1.00 97.50 89 LYS A CA 1
ATOM 696 C C . LYS A 1 89 ? 6.467 6.775 -25.061 1.00 97.50 89 LYS A C 1
ATOM 698 O O . LYS A 1 89 ? 7.695 6.682 -25.021 1.00 97.50 89 LYS A O 1
ATOM 703 N N . TYR A 1 90 ? 5.779 7.588 -24.268 1.00 97.69 90 TYR A N 1
ATOM 704 C CA . TYR A 1 90 ? 6.384 8.499 -23.302 1.00 97.69 90 TYR A CA 1
ATOM 705 C C . TYR A 1 90 ? 5.827 8.209 -21.914 1.00 97.69 90 TYR A C 1
ATOM 707 O O . TYR A 1 90 ? 4.625 7.995 -21.767 1.00 97.69 90 TYR A O 1
ATOM 715 N N . VAL A 1 91 ? 6.710 8.208 -20.917 1.00 97.62 91 VAL A N 1
ATOM 716 C CA . VAL A 1 91 ? 6.379 7.949 -19.516 1.00 97.62 91 VAL A CA 1
ATOM 717 C C . VAL A 1 91 ? 6.930 9.103 -18.692 1.00 97.62 91 VAL A C 1
ATOM 719 O O . VAL A 1 91 ? 8.112 9.424 -18.790 1.00 97.62 91 VAL A O 1
ATOM 722 N N . LEU A 1 92 ? 6.068 9.722 -17.892 1.00 96.88 92 LEU A N 1
ATOM 723 C CA . LEU A 1 92 ? 6.443 10.736 -16.917 1.00 96.88 92 LEU A CA 1
ATOM 724 C C . LEU A 1 92 ? 6.014 10.221 -15.536 1.00 96.88 92 LEU A C 1
ATOM 726 O O . LEU A 1 92 ? 4.815 10.013 -15.340 1.00 96.88 92 LEU A O 1
ATOM 730 N N . PRO A 1 93 ? 6.949 9.958 -14.608 1.00 93.81 93 PRO A N 1
ATOM 731 C CA . PRO A 1 93 ? 6.591 9.642 -13.234 1.00 93.81 93 PRO A CA 1
ATOM 732 C C . PRO A 1 93 ? 6.026 10.907 -12.571 1.00 93.81 93 PRO A C 1
ATOM 734 O O . PRO A 1 93 ? 6.510 12.010 -12.839 1.00 93.81 93 PRO A O 1
ATOM 737 N N . VAL A 1 94 ? 4.981 10.736 -11.760 1.00 76.38 94 VAL A N 1
ATOM 738 C CA . VAL A 1 94 ? 4.330 11.803 -10.977 1.00 76.38 94 VAL A CA 1
ATOM 739 C C . VAL A 1 94 ? 4.851 11.853 -9.552 1.00 76.38 94 VAL A C 1
ATOM 741 O O . VAL A 1 94 ? 5.267 10.785 -9.048 1.00 76.38 94 VAL A O 1
#

Solvent-accessible surface area (backbone atoms only — not comparable to full-atom values): 6454 Å² total; per-residue (Å²): 138,81,80,72,99,68,77,89,87,80,85,82,93,70,42,86,71,53,73,68,55,50,56,54,51,40,57,74,28,71,71,38,74,91,60,52,58,70,77,70,44,68,76,84,79,90,62,78,83,88,68,70,86,76,54,75,65,54,58,54,51,65,77,64,70,50,87,52,94,71,87,27,66,57,55,56,54,49,48,51,52,50,30,72,77,69,67,53,93,76,82,80,91,130

pLDDT: mean 97.27, std 3.51, range [72.31, 98.69]

Nearest PDB structures (foldseek):
  6dvx-assembly1_A-2  TM=9.957E-01  e=8.129E-08  Citrobacter freundii
  7tcs-assembly1_C  TM=9.728E-01  e=6.094E-08  Citrobacter freundii
  6dvx-assembly1_B  TM=9.894E-01  e=8.736E-08  Citrobacter freundii
  2ycp-assembly1_B  TM=9.660E-01  e=1.252E-07  Citrobacter freundii
  4w4h-assembly1_B  TM=9.675E-01  e=4.920E-07  Escherichia coli K-12

Mean predicted aligned error: 3.38 Å